Protein AF-A0A815ACW1-F1 (afdb_monomer_lite)

Organism: NCBI:txid433720

Structure (mmCIF, N/CA/C/O backbone):
data_AF-A0A815ACW1-F1
#
_entry.id   AF-A0A815ACW1-F1
#
loop_
_atom_site.group_PDB
_atom_site.id
_atom_site.type_symbol
_atom_site.label_atom_id
_atom_site.label_alt_id
_atom_site.label_comp_id
_atom_site.label_asym_id
_atom_site.label_entity_id
_atom_site.label_seq_id
_atom_site.pdbx_PDB_ins_code
_atom_site.Cartn_x
_atom_site.Cartn_y
_atom_site.Cartn_z
_atom_site.occupancy
_atom_site.B_iso_or_equiv
_atom_site.auth_seq_id
_atom_site.auth_comp_id
_at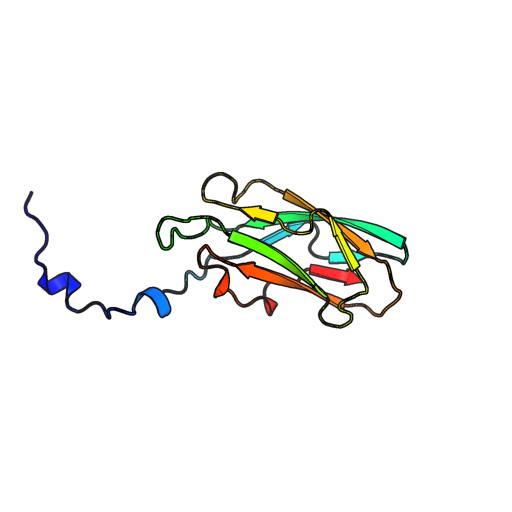om_site.auth_asym_id
_atom_site.auth_atom_id
_atom_site.pdbx_PDB_model_num
ATOM 1 N N . MET A 1 1 ? 32.400 -5.610 -32.755 1.00 54.91 1 MET A N 1
ATOM 2 C CA . MET A 1 1 ? 30.996 -6.074 -32.709 1.00 54.91 1 MET A CA 1
ATOM 3 C C . MET A 1 1 ? 30.140 -5.068 -33.461 1.00 54.91 1 MET A C 1
ATOM 5 O O . MET A 1 1 ? 30.330 -3.881 -33.235 1.00 54.91 1 MET A O 1
ATOM 9 N N . GLY A 1 2 ? 29.297 -5.516 -34.397 1.00 80.69 2 GLY A N 1
ATOM 10 C CA . GLY A 1 2 ? 28.422 -4.642 -35.191 1.00 80.69 2 GLY A CA 1
ATOM 11 C C . GLY A 1 2 ? 27.105 -4.340 -34.472 1.00 80.69 2 GLY A C 1
ATOM 12 O O . GLY A 1 2 ? 26.639 -5.160 -33.682 1.00 80.69 2 GLY A O 1
ATOM 13 N N . LYS A 1 3 ? 26.521 -3.166 -34.737 1.00 83.50 3 LYS A N 1
ATOM 14 C CA . LYS A 1 3 ? 25.181 -2.807 -34.251 1.00 83.50 3 LYS A CA 1
ATOM 15 C C . LYS A 1 3 ? 24.153 -3.774 -34.870 1.00 83.50 3 LYS A C 1
ATOM 17 O O . LYS A 1 3 ? 24.270 -4.063 -36.063 1.00 83.50 3 LYS A O 1
ATOM 22 N N . PRO A 1 4 ? 23.171 -4.275 -34.103 1.00 81.19 4 PRO A N 1
ATOM 23 C CA . PRO A 1 4 ? 22.036 -4.999 -34.665 1.00 81.19 4 PRO A CA 1
ATOM 24 C C . PRO A 1 4 ? 21.308 -4.168 -35.735 1.00 81.19 4 PRO A C 1
ATOM 26 O O . PRO A 1 4 ? 21.219 -2.947 -35.616 1.00 81.19 4 PRO A O 1
ATOM 29 N N . ASP A 1 5 ? 20.818 -4.845 -36.772 1.00 89.06 5 ASP A N 1
ATOM 30 C CA . ASP A 1 5 ? 20.062 -4.266 -37.893 1.00 89.06 5 ASP A CA 1
ATOM 31 C C . ASP A 1 5 ? 18.701 -3.721 -37.409 1.00 89.06 5 ASP A C 1
ATOM 33 O O . ASP A 1 5 ? 18.016 -4.375 -36.618 1.00 89.06 5 ASP A O 1
ATOM 37 N N . ASP A 1 6 ? 18.304 -2.534 -37.875 1.00 86.31 6 ASP A N 1
ATOM 38 C CA . ASP A 1 6 ? 17.108 -1.828 -37.396 1.00 86.31 6 ASP A CA 1
ATOM 39 C C . ASP A 1 6 ? 15.802 -2.573 -37.758 1.00 86.31 6 ASP A C 1
ATOM 41 O O . ASP A 1 6 ? 14.822 -2.498 -37.014 1.00 86.31 6 ASP A O 1
ATOM 45 N N . LYS A 1 7 ? 15.818 -3.427 -38.798 1.00 87.44 7 LYS A N 1
ATOM 46 C CA . LYS A 1 7 ? 14.655 -4.241 -39.211 1.00 87.44 7 LYS A CA 1
ATOM 47 C C . LYS A 1 7 ? 14.097 -5.149 -38.109 1.00 87.44 7 LYS A C 1
ATOM 49 O O . LYS A 1 7 ? 12.938 -5.549 -38.170 1.00 87.44 7 LYS A O 1
ATOM 54 N N . TYR A 1 8 ? 14.929 -5.522 -37.131 1.00 80.00 8 TYR A N 1
ATOM 55 C CA . TYR A 1 8 ? 14.514 -6.356 -35.999 1.00 80.00 8 TYR A CA 1
ATOM 56 C C . TYR A 1 8 ? 13.695 -5.574 -34.964 1.00 80.00 8 TYR A C 1
ATOM 58 O O . TYR A 1 8 ? 13.013 -6.181 -34.142 1.00 80.00 8 TYR A O 1
ATOM 66 N N . PHE A 1 9 ? 13.756 -4.242 -35.000 1.00 82.31 9 PHE A N 1
ATOM 67 C CA . PHE A 1 9 ? 13.024 -3.356 -34.099 1.00 82.31 9 PHE A CA 1
ATOM 68 C C . PHE A 1 9 ? 11.807 -2.721 -34.780 1.00 82.31 9 PHE A C 1
ATOM 70 O O . PHE A 1 9 ? 10.828 -2.428 -34.099 1.00 82.31 9 PHE A O 1
ATOM 77 N N . ASP A 1 10 ? 11.818 -2.583 -36.110 1.00 84.75 10 ASP A N 1
ATOM 78 C CA . ASP A 1 10 ? 10.707 -2.010 -36.888 1.00 84.75 10 ASP A CA 1
ATOM 79 C C . ASP A 1 10 ? 9.400 -2.815 -36.790 1.00 84.75 10 ASP A C 1
ATOM 81 O O . ASP A 1 10 ? 8.312 -2.259 -36.944 1.00 84.75 10 ASP A O 1
ATOM 85 N N . SER A 1 11 ? 9.484 -4.122 -36.517 1.00 81.88 11 SER A N 1
ATOM 86 C CA . SER A 1 11 ? 8.312 -4.989 -36.334 1.00 81.88 11 SER A CA 1
ATOM 87 C C . SER A 1 11 ? 7.710 -4.929 -34.930 1.00 81.88 11 SER A C 1
ATOM 89 O O . SER A 1 11 ? 6.664 -5.535 -34.698 1.00 81.88 11 SER A O 1
ATOM 9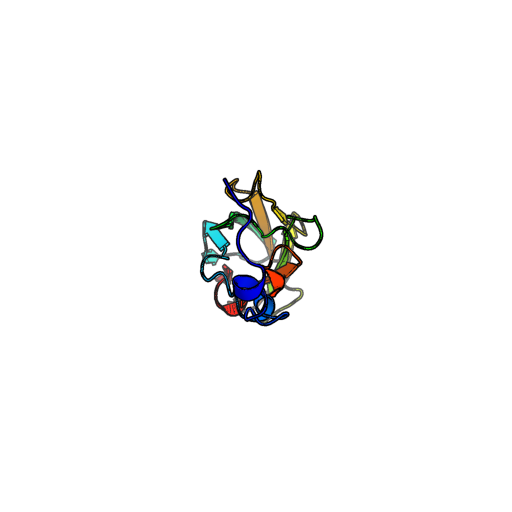1 N N . ILE A 1 12 ? 8.369 -4.265 -33.975 1.00 79.88 12 ILE A N 1
ATOM 92 C CA . ILE A 1 12 ? 7.858 -4.142 -32.610 1.00 79.88 12 ILE A CA 1
ATOM 93 C C . ILE A 1 12 ? 6.752 -3.077 -32.627 1.00 79.88 12 ILE A C 1
ATOM 95 O O . ILE A 1 12 ? 7.027 -1.929 -32.993 1.00 79.88 12 ILE A O 1
ATOM 99 N N . PRO A 1 13 ? 5.506 -3.416 -32.239 1.00 81.81 13 PRO A N 1
ATOM 100 C CA . PRO A 1 13 ? 4.422 -2.441 -32.165 1.00 81.81 13 PRO A CA 1
ATOM 101 C C . PRO A 1 13 ? 4.855 -1.250 -31.315 1.00 81.81 13 PRO A C 1
ATOM 103 O O . PRO A 1 13 ? 5.385 -1.450 -30.232 1.00 81.81 13 PRO A O 1
ATOM 106 N N . LYS A 1 14 ? 4.660 -0.007 -31.765 1.00 79.12 14 LYS A N 1
ATOM 107 C CA . LYS A 1 14 ? 5.134 1.176 -31.011 1.00 79.12 14 LYS A CA 1
ATOM 108 C C . LYS A 1 14 ? 4.481 1.310 -29.631 1.00 79.12 14 LYS A C 1
ATOM 110 O O . LYS A 1 14 ? 5.022 1.987 -28.766 1.00 79.12 14 LYS A O 1
ATOM 115 N N . ASP A 1 15 ? 3.351 0.647 -29.444 1.00 69.94 15 ASP A N 1
ATOM 116 C CA . ASP A 1 15 ? 2.540 0.539 -28.240 1.00 69.94 15 ASP A CA 1
ATOM 117 C C . ASP A 1 15 ? 2.747 -0.784 -27.484 1.00 69.94 15 ASP A C 1
ATOM 119 O O . ASP A 1 15 ? 1.994 -1.083 -26.560 1.00 69.94 15 ASP A O 1
ATOM 123 N N . TRP A 1 16 ? 3.779 -1.570 -27.821 1.00 69.62 16 TRP A N 1
ATOM 124 C CA . TRP A 1 16 ? 4.085 -2.850 -27.169 1.00 69.62 16 TRP A CA 1
ATOM 125 C C . TRP A 1 16 ? 4.107 -2.741 -25.636 1.00 69.62 16 TRP A C 1
ATOM 127 O O . TRP A 1 16 ? 3.652 -3.651 -24.940 1.00 69.62 16 TRP A O 1
ATOM 137 N N . TYR A 1 17 ? 4.561 -1.597 -25.115 1.00 64.56 17 TYR A N 1
ATOM 138 C CA . TYR A 1 17 ? 4.629 -1.282 -23.689 1.00 64.56 17 TYR A CA 1
ATOM 139 C C . TYR A 1 17 ? 3.255 -1.248 -22.997 1.00 64.56 17 TYR A C 1
ATOM 141 O O . TYR A 1 17 ? 3.187 -1.493 -21.799 1.00 64.56 17 TYR A O 1
ATOM 149 N N . LEU A 1 18 ? 2.158 -1.002 -23.726 1.00 59.59 18 LEU A N 1
ATOM 150 C CA . LEU A 1 18 ? 0.791 -1.058 -23.186 1.00 59.59 18 LEU A CA 1
ATOM 151 C C . LEU A 1 18 ? 0.313 -2.497 -22.954 1.00 59.59 18 LEU A C 1
ATOM 153 O O . LEU A 1 18 ? -0.558 -2.741 -22.123 1.00 59.59 18 LEU A O 1
ATOM 157 N N . THR A 1 19 ? 0.875 -3.452 -23.697 1.00 59.78 19 THR A N 1
ATOM 158 C CA . THR A 1 19 ? 0.519 -4.881 -23.623 1.00 59.78 19 THR A CA 1
ATOM 159 C C . THR A 1 19 ? 1.552 -5.725 -22.881 1.00 59.78 19 THR A C 1
ATOM 161 O O . THR A 1 19 ? 1.265 -6.863 -22.509 1.00 59.78 19 THR A O 1
ATOM 164 N N . CYS A 1 20 ? 2.737 -5.169 -22.619 1.00 61.72 20 CYS A N 1
ATOM 165 C CA . CYS A 1 20 ? 3.787 -5.794 -21.826 1.00 61.72 20 CYS A CA 1
ATOM 166 C C . CYS A 1 20 ? 3.437 -5.710 -20.336 1.00 61.72 20 CYS A C 1
ATOM 168 O O . CYS A 1 20 ? 4.044 -4.963 -19.571 1.00 61.72 20 CYS A O 1
ATOM 170 N N . ARG A 1 21 ? 2.420 -6.469 -19.920 1.00 61.94 21 ARG A N 1
ATOM 171 C CA . ARG A 1 21 ? 2.073 -6.600 -18.508 1.00 61.94 21 ARG A CA 1
ATOM 172 C C . ARG A 1 21 ? 3.164 -7.409 -17.820 1.00 61.94 21 ARG A C 1
ATOM 174 O O . ARG A 1 21 ? 3.291 -8.611 -18.043 1.00 61.94 21 ARG A O 1
ATOM 181 N N . ASP A 1 22 ? 3.918 -6.749 -16.955 1.00 71.56 22 ASP A N 1
ATOM 182 C CA . ASP A 1 22 ? 4.777 -7.442 -16.009 1.00 71.56 22 ASP A CA 1
ATOM 183 C C . ASP A 1 22 ? 3.891 -8.072 -14.930 1.00 71.56 22 ASP A C 1
ATOM 185 O O . ASP A 1 22 ? 3.425 -7.417 -13.998 1.00 71.56 22 ASP A O 1
ATOM 189 N N . VAL A 1 23 ? 3.608 -9.363 -15.111 1.00 73.25 23 VAL A N 1
ATOM 190 C CA . VAL A 1 23 ? 2.788 -10.172 -14.199 1.00 73.25 23 VAL A CA 1
ATOM 191 C C . VAL A 1 23 ? 3.394 -10.294 -12.799 1.00 73.25 23 VAL A C 1
ATOM 193 O O . VAL A 1 23 ? 2.723 -10.801 -11.904 1.00 73.25 23 VAL A O 1
ATOM 196 N N . MET A 1 24 ? 4.636 -9.840 -12.602 1.00 84.81 24 MET A N 1
ATOM 197 C CA . MET A 1 24 ? 5.312 -9.858 -11.310 1.00 84.81 24 MET A CA 1
ATOM 198 C C . MET A 1 24 ? 5.148 -8.553 -10.519 1.00 84.81 24 MET A C 1
ATOM 200 O O . MET A 1 24 ? 5.541 -8.519 -9.354 1.00 84.81 24 MET A O 1
ATOM 204 N N . LEU A 1 25 ? 4.556 -7.495 -11.094 1.00 91.81 25 LEU A N 1
ATOM 205 C CA . LEU A 1 25 ? 4.206 -6.293 -10.328 1.00 91.81 25 LEU A CA 1
ATOM 206 C C . LEU A 1 25 ? 3.114 -6.633 -9.305 1.00 91.81 25 LEU A C 1
ATOM 208 O O . LEU A 1 25 ? 2.009 -7.064 -9.649 1.00 91.81 25 LEU A O 1
ATOM 212 N N . GLY A 1 26 ? 3.422 -6.428 -8.027 1.00 93.75 26 GLY A N 1
ATOM 213 C CA . GLY A 1 26 ? 2.518 -6.786 -6.944 1.00 93.75 26 GLY A CA 1
ATOM 214 C C . GLY A 1 26 ? 2.999 -6.373 -5.565 1.00 93.75 26 GLY A C 1
ATOM 215 O O . GLY A 1 26 ? 4.109 -5.861 -5.399 1.00 93.75 26 GLY A O 1
ATOM 216 N N . PHE A 1 27 ? 2.142 -6.617 -4.578 1.00 96.31 27 PHE A N 1
ATOM 217 C CA . PHE A 1 27 ? 2.321 -6.197 -3.192 1.00 96.31 27 PHE A CA 1
ATOM 218 C C . PHE A 1 27 ? 2.427 -7.409 -2.272 1.00 96.31 27 PHE A C 1
ATOM 220 O O . PHE A 1 27 ? 1.792 -8.439 -2.499 1.00 96.31 27 PHE A O 1
ATOM 227 N N . LEU A 1 28 ? 3.189 -7.252 -1.196 1.00 97.25 28 LEU A N 1
ATOM 228 C CA . LEU A 1 28 ? 3.221 -8.166 -0.063 1.00 97.25 28 LEU A CA 1
ATOM 229 C C . LEU A 1 28 ? 2.731 -7.415 1.173 1.00 97.25 28 LEU A C 1
ATOM 231 O O . LEU A 1 28 ? 3.186 -6.302 1.442 1.00 97.25 28 LEU A O 1
ATOM 235 N N . TYR A 1 29 ? 1.821 -8.037 1.924 1.00 98.25 29 TYR A N 1
ATOM 236 C CA . TYR A 1 29 ? 1.261 -7.488 3.157 1.00 98.25 29 TYR A CA 1
ATOM 237 C C . TYR A 1 29 ? 1.519 -8.421 4.331 1.00 98.25 29 TYR A C 1
ATOM 239 O O . TYR A 1 29 ? 1.306 -9.631 4.229 1.00 98.25 29 TYR A O 1
ATOM 247 N N . TYR A 1 30 ? 1.926 -7.856 5.465 1.00 98.06 30 TYR A N 1
ATOM 248 C CA . TYR A 1 30 ? 2.049 -8.602 6.708 1.00 98.06 30 TYR A CA 1
ATOM 249 C C . TYR A 1 30 ? 1.566 -7.781 7.919 1.00 98.06 30 TYR A C 1
ATOM 251 O O . TYR A 1 30 ? 2.200 -6.786 8.265 1.00 98.06 30 TYR A O 1
ATOM 259 N N . PRO A 1 31 ? 0.480 -8.193 8.595 1.00 98.19 31 PRO A N 1
ATOM 260 C CA . PRO A 1 31 ? -0.470 -9.221 8.170 1.00 98.19 31 PRO A CA 1
ATOM 261 C C . PRO A 1 31 ? -1.357 -8.722 7.011 1.00 98.19 31 PRO A C 1
ATOM 263 O O . PRO A 1 31 ? -1.624 -7.530 6.894 1.00 98.19 31 PRO A O 1
ATOM 266 N N . GLN A 1 32 ? -1.850 -9.633 6.165 1.00 97.31 32 GLN A N 1
ATOM 267 C CA . GLN A 1 32 ? -2.821 -9.282 5.114 1.00 97.31 32 GLN A CA 1
ATOM 268 C C . GLN A 1 32 ? -4.247 -9.090 5.663 1.00 97.31 32 GLN A C 1
ATOM 270 O O . GLN A 1 32 ? -5.045 -8.362 5.075 1.00 97.31 32 GLN A O 1
ATOM 275 N N . THR A 1 33 ? -4.553 -9.716 6.799 1.00 97.94 33 THR A N 1
ATOM 276 C CA . THR A 1 33 ? -5.834 -9.592 7.501 1.00 97.94 33 THR A CA 1
ATOM 277 C C . THR A 1 33 ? -5.604 -8.966 8.867 1.00 97.94 33 THR A C 1
ATOM 279 O O . THR A 1 33 ? -4.674 -9.346 9.578 1.00 97.94 33 THR A O 1
ATOM 282 N N . SER A 1 34 ? -6.434 -8.001 9.247 1.00 96.62 34 SER A N 1
ATOM 283 C CA . SER A 1 34 ? -6.387 -7.365 10.563 1.00 96.62 34 SER A CA 1
ATOM 284 C C . SER A 1 34 ? -7.789 -7.125 11.091 1.00 96.62 34 SER A C 1
ATOM 286 O O . SER A 1 34 ? -8.633 -6.573 10.393 1.00 96.62 34 SER A O 1
ATOM 288 N N . LYS A 1 35 ? -8.017 -7.462 12.357 1.00 95.69 35 LYS A N 1
ATOM 289 C CA . LYS A 1 35 ? -9.196 -6.997 13.080 1.00 95.69 35 LYS A CA 1
ATOM 290 C C . LYS A 1 35 ? -8.916 -5.605 13.640 1.00 95.69 35 LYS A C 1
ATOM 292 O O . LYS A 1 35 ? -7.916 -5.423 14.335 1.00 95.69 35 LYS A O 1
ATOM 297 N N . ILE A 1 36 ? -9.784 -4.638 13.349 1.00 96.38 36 ILE A N 1
ATOM 298 C CA . ILE A 1 36 ? -9.659 -3.268 13.869 1.00 96.38 36 ILE A CA 1
ATOM 299 C C . ILE A 1 36 ? -11.005 -2.839 14.452 1.00 96.38 36 ILE A C 1
ATOM 301 O O . ILE A 1 36 ? -11.945 -2.526 13.717 1.00 96.38 36 ILE A O 1
ATOM 305 N N . ASP A 1 37 ? -11.100 -2.811 15.780 1.00 95.38 37 ASP A N 1
ATOM 306 C CA . ASP A 1 37 ? -12.282 -2.295 16.471 1.00 95.38 37 ASP A CA 1
ATOM 307 C C . ASP A 1 37 ? -12.320 -0.752 16.419 1.00 95.38 37 ASP A C 1
ATOM 309 O O . ASP A 1 37 ? -11.339 -0.086 16.076 1.00 95.38 37 ASP A O 1
ATOM 313 N N . LEU A 1 38 ? -13.474 -0.156 16.734 1.00 96.19 38 LEU A N 1
ATOM 314 C CA . LEU A 1 38 ? -13.643 1.301 16.727 1.00 96.19 38 LEU A CA 1
ATOM 315 C C . LEU A 1 38 ? -12.608 1.988 17.637 1.00 96.19 38 LEU A C 1
ATOM 317 O O . LEU A 1 38 ? -12.433 1.596 18.790 1.00 96.19 38 LEU A O 1
ATOM 321 N N . ASN A 1 39 ? -11.970 3.046 17.127 1.00 96.88 39 ASN A N 1
ATOM 322 C CA . ASN A 1 39 ? -10.905 3.814 17.782 1.00 96.88 39 ASN A CA 1
ATOM 323 C C . ASN A 1 39 ? -9.621 3.019 18.075 1.00 96.88 39 ASN A C 1
ATOM 325 O O . ASN A 1 39 ? -8.790 3.470 18.863 1.00 96.88 39 ASN A O 1
ATOM 329 N N . GLN A 1 40 ? -9.441 1.858 17.446 1.00 97.69 40 GLN A N 1
ATOM 330 C CA . GLN A 1 40 ? -8.192 1.105 17.490 1.00 97.69 40 GLN A CA 1
ATOM 331 C C . GLN A 1 40 ? -7.416 1.236 16.182 1.00 97.69 40 GLN A C 1
ATOM 333 O O . GLN A 1 40 ? -7.948 1.657 15.147 1.00 97.69 40 GLN A O 1
ATOM 338 N N . SER A 1 41 ? -6.145 0.842 16.245 1.00 97.94 41 SER A N 1
ATOM 339 C CA . SER A 1 41 ? -5.243 0.834 15.102 1.00 97.94 41 SER A CA 1
ATOM 340 C C . SER A 1 41 ? -4.569 -0.521 14.935 1.00 97.94 41 SER A C 1
ATOM 342 O O . SER A 1 41 ? -4.233 -1.180 15.918 1.00 97.94 41 SER A O 1
ATOM 344 N N . ALA A 1 42 ? -4.294 -0.890 13.688 1.00 98.12 42 ALA A N 1
ATOM 345 C CA . ALA A 1 42 ? -3.419 -2.001 13.338 1.00 98.12 42 ALA A CA 1
ATOM 346 C C . ALA A 1 42 ? -2.264 -1.510 12.464 1.00 98.12 42 ALA A C 1
ATOM 348 O O . ALA A 1 42 ? -2.365 -0.487 11.784 1.00 98.12 42 ALA A O 1
ATOM 349 N N . LYS A 1 43 ? -1.156 -2.249 12.497 1.00 98.56 43 LYS A N 1
ATOM 350 C CA . LYS A 1 43 ? 0.006 -2.004 11.644 1.00 98.56 43 LYS A CA 1
ATOM 351 C C . LYS A 1 43 ? 0.086 -3.094 10.590 1.00 98.56 43 LYS A C 1
ATOM 353 O O . LYS A 1 43 ? 0.022 -4.270 10.935 1.00 98.56 43 LYS A O 1
ATOM 358 N N . VAL A 1 44 ? 0.272 -2.685 9.343 1.00 98.62 44 VAL A N 1
ATOM 359 C CA . VAL A 1 44 ? 0.520 -3.572 8.209 1.00 98.62 44 VAL A CA 1
ATOM 360 C C . VAL A 1 44 ? 1.857 -3.186 7.594 1.00 98.62 44 VAL A C 1
ATOM 362 O O . VAL A 1 44 ? 2.070 -2.036 7.211 1.00 98.62 44 VAL A O 1
ATOM 365 N N . GLU A 1 45 ? 2.775 -4.142 7.530 1.00 98.69 45 GLU A N 1
ATOM 366 C CA . GLU A 1 45 ? 4.014 -4.019 6.772 1.00 98.69 45 GLU A CA 1
ATOM 367 C C . GLU A 1 45 ? 3.725 -4.258 5.291 1.00 98.69 45 GLU A C 1
ATOM 369 O O . GLU A 1 45 ? 3.055 -5.227 4.930 1.00 98.69 45 GLU A O 1
ATOM 374 N N . ILE A 1 46 ? 4.242 -3.375 4.443 1.00 98.62 46 ILE A N 1
ATOM 375 C CA . ILE A 1 46 ? 4.036 -3.386 2.998 1.00 98.62 46 ILE A CA 1
ATOM 376 C C . ILE A 1 46 ? 5.395 -3.371 2.309 1.00 98.62 46 ILE A C 1
ATOM 378 O O . ILE A 1 46 ? 6.268 -2.571 2.652 1.00 98.62 46 ILE A O 1
ATOM 382 N N . SER A 1 47 ? 5.553 -4.231 1.311 1.00 98.38 47 SER A N 1
ATOM 383 C CA . SER A 1 47 ? 6.648 -4.184 0.341 1.00 98.38 47 SER A CA 1
ATOM 384 C C . SER A 1 47 ? 6.148 -4.610 -1.039 1.00 98.38 47 SER A C 1
ATOM 386 O O . SER A 1 47 ? 5.004 -5.049 -1.196 1.00 98.38 47 SER A O 1
ATOM 388 N N . LEU A 1 48 ? 6.986 -4.450 -2.058 1.00 97.50 48 LEU A N 1
ATOM 389 C CA . LEU A 1 48 ? 6.688 -4.831 -3.435 1.00 97.50 48 LEU A CA 1
ATOM 390 C C . LEU A 1 48 ? 7.420 -6.118 -3.816 1.00 97.50 48 LEU A C 1
ATOM 392 O O . LEU A 1 48 ? 8.541 -6.373 -3.371 1.00 97.50 48 LEU A O 1
ATOM 396 N N . ILE A 1 49 ? 6.789 -6.917 -4.677 1.00 95.31 49 ILE A N 1
ATOM 397 C CA . ILE A 1 49 ? 7.370 -8.161 -5.208 1.00 95.31 49 ILE A CA 1
ATOM 398 C C . ILE A 1 49 ? 8.553 -7.845 -6.140 1.00 95.31 49 ILE A C 1
ATOM 400 O O . ILE A 1 49 ? 9.585 -8.518 -6.093 1.00 95.31 49 ILE A O 1
ATOM 404 N N . THR A 1 50 ? 8.430 -6.788 -6.945 1.00 94.19 50 THR A N 1
ATOM 405 C CA . THR A 1 50 ? 9.428 -6.317 -7.916 1.00 94.19 50 THR A CA 1
ATOM 406 C C . THR A 1 50 ? 9.615 -4.800 -7.827 1.00 94.19 50 THR A C 1
ATOM 408 O O . THR A 1 50 ? 8.740 -4.099 -7.302 1.00 94.19 50 THR A O 1
ATOM 411 N N . PRO A 1 51 ? 10.758 -4.261 -8.298 1.00 94.69 51 PRO A N 1
ATOM 412 C CA . PRO A 1 51 ? 10.952 -2.820 -8.338 1.00 94.69 51 PRO A CA 1
ATOM 413 C C . PRO A 1 51 ? 9.992 -2.177 -9.350 1.00 94.69 51 PRO A C 1
ATOM 415 O O . PRO A 1 51 ? 9.717 -2.777 -10.393 1.00 94.69 51 PRO A O 1
ATOM 418 N N . PRO A 1 52 ? 9.521 -0.943 -9.102 1.00 94.06 52 PRO A N 1
ATOM 419 C CA . PRO A 1 52 ? 8.717 -0.225 -10.079 1.00 94.06 52 PRO A CA 1
ATOM 420 C C . PRO A 1 52 ? 9.511 0.050 -11.358 1.00 94.06 52 PRO A C 1
ATOM 422 O O . PRO A 1 52 ? 10.727 0.265 -11.337 1.00 94.06 52 PRO A O 1
ATOM 425 N N . HIS A 1 53 ? 8.820 0.047 -12.494 1.00 90.88 53 HIS A N 1
ATOM 426 C CA . HIS A 1 53 ? 9.443 0.313 -13.786 1.00 90.88 53 HIS A CA 1
ATOM 427 C C . HIS A 1 53 ? 9.833 1.780 -13.921 1.00 90.88 53 HIS A C 1
ATOM 429 O O . HIS A 1 53 ? 9.135 2.682 -13.461 1.00 90.88 53 HIS A O 1
ATOM 435 N N . ARG A 1 54 ? 10.930 2.043 -14.632 1.00 89.88 54 ARG A N 1
ATOM 436 C CA . ARG A 1 54 ? 11.334 3.412 -14.944 1.00 89.88 54 ARG A CA 1
ATOM 437 C C . ARG A 1 54 ? 10.575 3.926 -16.163 1.00 89.88 54 ARG A C 1
ATOM 439 O O . ARG A 1 54 ? 10.914 3.581 -17.291 1.00 89.88 54 ARG A O 1
ATOM 446 N N . ILE A 1 55 ? 9.601 4.800 -15.940 1.00 85.00 55 ILE A N 1
ATOM 447 C CA . ILE A 1 55 ? 8.774 5.409 -16.987 1.00 85.00 55 ILE A CA 1
ATOM 448 C C . ILE A 1 55 ? 9.101 6.901 -17.046 1.00 85.00 55 ILE A C 1
ATOM 450 O O . ILE A 1 55 ? 9.040 7.602 -16.038 1.00 85.00 55 ILE A O 1
ATOM 454 N N . ASN A 1 56 ? 9.499 7.399 -18.222 1.00 86.75 56 ASN A N 1
ATOM 455 C CA . ASN A 1 56 ? 9.901 8.800 -18.426 1.00 86.75 56 ASN A CA 1
ATOM 456 C C . ASN A 1 56 ? 10.967 9.291 -17.422 1.00 86.75 56 ASN A C 1
ATOM 458 O O . ASN A 1 56 ? 10.952 10.435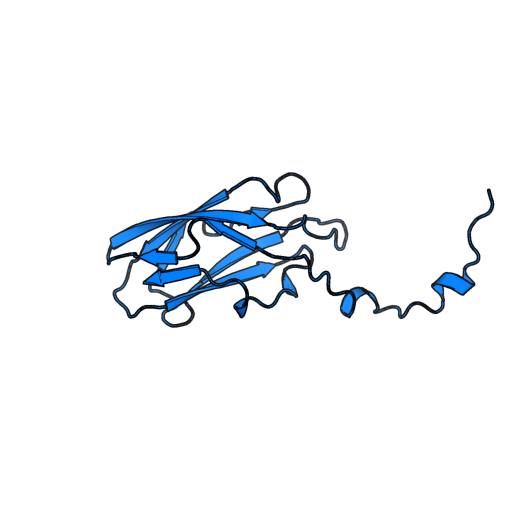 -16.977 1.00 86.75 56 ASN A O 1
ATOM 462 N N . GLY A 1 57 ? 11.891 8.405 -17.039 1.00 86.56 57 GLY A N 1
ATOM 463 C CA . GLY A 1 57 ? 12.975 8.710 -16.101 1.00 86.56 57 GLY A CA 1
ATOM 464 C C . GLY A 1 57 ? 12.617 8.578 -14.617 1.00 86.56 57 GLY A C 1
ATOM 465 O O . GLY A 1 57 ? 13.548 8.540 -13.808 1.00 86.56 57 GLY A O 1
ATOM 466 N N . ASN A 1 58 ? 11.336 8.422 -14.271 1.00 90.62 58 ASN A N 1
ATOM 467 C CA . ASN A 1 58 ? 10.849 8.223 -12.907 1.00 90.62 58 ASN A CA 1
ATOM 468 C C . ASN A 1 58 ? 10.587 6.732 -12.634 1.00 90.62 58 ASN A C 1
ATOM 470 O O . ASN A 1 58 ? 9.862 6.082 -13.382 1.00 90.62 58 ASN A O 1
ATOM 474 N N . ASP A 1 59 ? 11.187 6.193 -11.578 1.00 93.06 59 ASP A N 1
ATOM 475 C CA . ASP A 1 59 ? 11.050 4.807 -11.110 1.00 93.06 59 ASP A CA 1
ATOM 476 C C . ASP A 1 59 ? 10.294 4.711 -9.776 1.00 93.06 59 ASP A C 1
ATOM 478 O O . ASP A 1 59 ? 10.411 3.721 -9.059 1.00 93.06 59 ASP A O 1
ATOM 482 N N . THR A 1 60 ? 9.547 5.754 -9.418 1.00 96.62 60 THR A N 1
ATOM 483 C CA . THR A 1 60 ? 8.793 5.818 -8.166 1.00 96.62 60 THR A CA 1
ATOM 484 C C . THR A 1 60 ? 7.332 5.437 -8.381 1.00 96.62 60 THR A C 1
ATOM 486 O O . THR A 1 60 ? 6.682 5.921 -9.310 1.00 96.62 60 THR A O 1
ATOM 489 N N . VAL A 1 61 ? 6.805 4.615 -7.475 1.00 97.25 61 VAL A N 1
ATOM 490 C CA . VAL A 1 61 ? 5.371 4.397 -7.281 1.00 97.25 61 VAL A CA 1
ATOM 491 C C . VAL A 1 61 ? 4.936 5.006 -5.952 1.00 97.25 61 VAL A C 1
ATOM 493 O O . VAL A 1 61 ? 5.589 4.828 -4.921 1.00 97.25 61 VAL A O 1
ATOM 496 N N . SER A 1 62 ? 3.806 5.703 -5.984 1.00 98.31 62 SER A N 1
ATOM 497 C CA . SER A 1 62 ? 3.100 6.189 -4.801 1.00 98.31 62 SER A CA 1
ATOM 498 C C . SER A 1 62 ? 1.837 5.367 -4.576 1.00 98.31 62 SER A C 1
ATOM 500 O O . SER A 1 62 ? 1.064 5.157 -5.513 1.00 98.31 62 SER A O 1
ATOM 502 N N . ILE A 1 63 ? 1.618 4.912 -3.341 1.00 98.38 63 ILE A N 1
ATOM 503 C CA . ILE A 1 63 ? 0.509 4.021 -2.984 1.00 98.38 63 ILE A CA 1
ATOM 504 C C . ILE A 1 63 ? -0.288 4.620 -1.831 1.00 98.38 63 ILE A C 1
ATOM 506 O O . ILE A 1 63 ? 0.278 5.026 -0.816 1.00 98.38 63 ILE A O 1
ATOM 510 N N . GLN A 1 64 ? -1.605 4.641 -1.995 1.00 98.25 64 GLN A N 1
ATOM 511 C CA . GLN A 1 64 ? -2.582 4.987 -0.964 1.00 98.25 64 GLN A CA 1
ATOM 512 C C . GLN A 1 64 ? -3.595 3.851 -0.829 1.00 98.25 64 GLN A C 1
ATOM 514 O O . GLN A 1 64 ? -3.610 2.938 -1.651 1.00 98.25 64 GLN A O 1
ATOM 519 N N . TRP A 1 65 ? -4.468 3.913 0.172 1.00 97.75 65 TRP A N 1
ATOM 520 C CA . TRP A 1 65 ? -5.523 2.920 0.364 1.00 97.75 65 TRP A CA 1
ATOM 521 C C . TRP A 1 65 ? -6.876 3.593 0.504 1.00 97.75 65 TRP A C 1
ATOM 523 O O . TRP A 1 65 ? -6.998 4.683 1.061 1.00 97.75 65 TRP A O 1
ATOM 533 N N . LYS A 1 66 ? -7.908 2.908 0.018 1.00 96.38 66 LYS A N 1
ATOM 534 C CA . LYS A 1 66 ? -9.305 3.255 0.270 1.00 96.38 66 LYS A CA 1
ATOM 535 C C . LYS A 1 66 ? -10.071 2.025 0.718 1.00 96.38 66 LYS A C 1
ATOM 537 O O . LYS A 1 66 ? -9.814 0.922 0.245 1.00 96.38 66 LYS A O 1
ATOM 542 N N . SER A 1 67 ? -11.045 2.223 1.592 1.00 95.31 67 SER A N 1
ATOM 543 C CA . SER A 1 67 ? -12.029 1.187 1.898 1.00 95.31 67 SER A CA 1
ATOM 544 C C . SER A 1 67 ? -13.0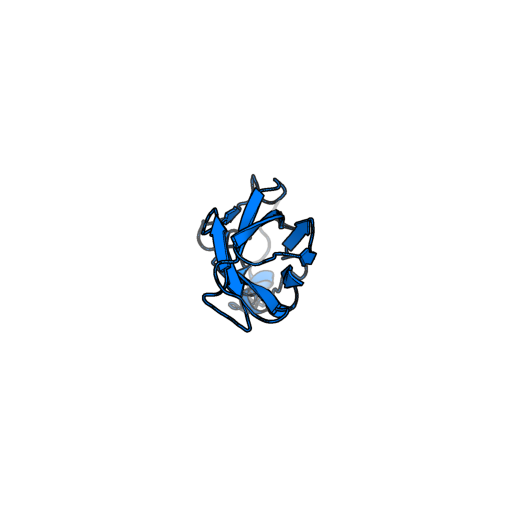42 1.085 0.761 1.00 95.31 67 SER A C 1
ATOM 546 O O . SER A 1 67 ? -13.481 2.107 0.226 1.00 95.31 67 SER A O 1
ATOM 548 N N . LYS A 1 68 ? -13.404 -0.145 0.390 1.00 91.44 68 LYS A N 1
ATOM 549 C CA . LYS A 1 68 ? -14.389 -0.406 -0.665 1.00 91.44 68 LYS A CA 1
ATOM 550 C C . LYS A 1 68 ? -15.812 -0.049 -0.230 1.00 91.44 68 LYS A C 1
ATOM 552 O O . LYS A 1 68 ? -16.532 0.584 -0.994 1.00 91.44 68 LYS A O 1
ATOM 557 N N . ASP A 1 69 ? -16.179 -0.411 0.999 1.00 90.62 69 ASP A N 1
ATOM 558 C CA . ASP A 1 69 ? -17.567 -0.341 1.477 1.00 90.62 69 ASP A CA 1
ATOM 559 C C . ASP A 1 69 ? -17.835 0.849 2.419 1.00 90.62 69 ASP A C 1
ATOM 561 O O . ASP A 1 69 ? -18.984 1.174 2.706 1.00 90.62 69 ASP A O 1
ATOM 565 N N . CYS A 1 70 ? -16.785 1.527 2.900 1.00 90.50 70 CYS A N 1
ATOM 566 C CA . CYS A 1 70 ? -16.914 2.705 3.767 1.00 90.50 70 CYS A CA 1
ATOM 567 C C . CYS A 1 70 ? -15.703 3.650 3.630 1.00 90.50 70 CYS A C 1
ATOM 569 O O . CYS A 1 70 ? -14.730 3.496 4.378 1.00 90.50 70 CYS A O 1
ATOM 571 N N . PRO A 1 71 ? -15.730 4.607 2.683 1.00 90.69 71 PRO A N 1
ATOM 572 C CA . PRO A 1 71 ? -14.581 5.453 2.337 1.00 90.69 71 PRO A CA 1
ATOM 573 C C . PRO A 1 71 ? -14.009 6.292 3.488 1.00 90.69 71 PRO A C 1
ATOM 575 O O . PRO A 1 71 ? -12.836 6.648 3.453 1.00 90.69 71 PRO A O 1
ATOM 578 N N . ASP A 1 72 ? -14.816 6.595 4.502 1.00 93.62 72 ASP A N 1
ATOM 579 C CA . ASP A 1 72 ? -14.492 7.465 5.635 1.00 93.62 72 ASP A CA 1
ATOM 580 C C . ASP A 1 72 ? -14.431 6.721 6.984 1.00 93.62 72 ASP A C 1
ATOM 582 O O . ASP A 1 72 ? -14.383 7.349 8.044 1.00 93.62 72 ASP A O 1
ATOM 586 N N . CYS A 1 73 ? -14.419 5.381 6.966 1.00 95.62 73 CYS A N 1
ATOM 587 C CA . CYS A 1 73 ? -14.300 4.567 8.180 1.00 95.62 73 CYS A CA 1
ATOM 588 C C . CYS A 1 73 ? -12.877 4.483 8.736 1.00 95.62 73 CYS A C 1
ATOM 590 O O . CYS A 1 73 ? -12.719 4.137 9.910 1.00 95.62 73 CYS A O 1
ATOM 592 N N . PHE A 1 74 ? -11.857 4.768 7.924 1.00 97.62 74 PHE A N 1
ATOM 593 C CA . PHE A 1 74 ? -10.458 4.568 8.291 1.00 97.62 74 PHE A CA 1
ATOM 594 C C . PHE A 1 74 ? -9.610 5.798 7.998 1.00 97.62 74 PHE A C 1
ATOM 596 O O . PHE A 1 74 ? -9.844 6.512 7.026 1.00 97.62 74 PHE A O 1
ATOM 603 N N . THR A 1 75 ? -8.590 5.998 8.824 1.00 97.81 75 THR A N 1
ATOM 604 C CA . THR A 1 75 ? -7.483 6.915 8.556 1.00 97.81 75 THR A CA 1
ATOM 605 C C . THR A 1 75 ? -6.179 6.134 8.445 1.00 97.81 75 THR A C 1
ATOM 607 O O . THR A 1 75 ? -6.018 5.062 9.037 1.00 97.81 75 THR A O 1
ATOM 610 N N . PHE A 1 76 ? -5.251 6.675 7.662 1.00 98.31 76 PHE A N 1
ATOM 611 C CA . PHE A 1 76 ? -4.002 6.024 7.286 1.00 98.31 76 PHE A CA 1
ATOM 612 C C . PHE A 1 76 ? -2.821 6.881 7.721 1.00 98.31 76 PHE A C 1
ATOM 614 O O . PHE A 1 76 ? -2.806 8.088 7.485 1.00 98.31 76 PHE A O 1
ATOM 621 N N . SER A 1 77 ? -1.832 6.265 8.362 1.00 98.38 77 SER A N 1
ATOM 622 C CA . SER A 1 77 ? -0.592 6.934 8.742 1.00 98.38 77 SER A CA 1
ATOM 623 C C . SER A 1 77 ? 0.614 6.061 8.380 1.00 98.38 77 SER A C 1
ATOM 625 O O . SER A 1 77 ? 0.785 4.996 8.980 1.00 98.38 77 SER A O 1
ATOM 627 N N . PRO A 1 78 ? 1.451 6.481 7.415 1.00 98.50 78 PRO A N 1
ATOM 628 C CA . PRO A 1 78 ? 1.306 7.692 6.594 1.00 98.50 78 PRO A CA 1
ATOM 629 C C . PRO A 1 78 ? 0.130 7.602 5.599 1.00 98.50 78 PRO A C 1
ATOM 631 O O . PRO A 1 78 ? -0.384 6.520 5.327 1.00 98.50 78 PRO A O 1
ATOM 634 N N . GLU A 1 79 ? -0.288 8.740 5.033 1.00 97.69 79 GLU A N 1
ATOM 635 C CA . GLU A 1 79 ? -1.363 8.800 4.020 1.00 97.69 79 GLU A CA 1
ATOM 636 C C . GLU A 1 79 ? -0.947 8.219 2.658 1.00 97.69 79 GLU A C 1
ATOM 638 O O . GLU A 1 79 ? -1.793 7.889 1.824 1.00 97.69 79 GLU A O 1
ATOM 643 N N . GLN A 1 80 ? 0.361 8.127 2.415 1.00 98.31 80 GLN A N 1
ATOM 644 C CA . GLN A 1 80 ? 0.950 7.590 1.198 1.00 98.31 80 GLN A CA 1
ATOM 645 C C . GLN A 1 80 ? 2.281 6.912 1.526 1.00 98.31 80 GLN A C 1
ATOM 647 O O . GLN A 1 80 ? 3.078 7.443 2.300 1.00 98.31 80 GLN A O 1
ATOM 652 N N . LEU A 1 81 ? 2.531 5.763 0.899 1.00 98.50 81 LEU A N 1
ATOM 653 C CA . LEU A 1 81 ? 3.847 5.128 0.858 1.00 98.50 81 LEU A CA 1
ATOM 654 C C . LEU A 1 81 ? 4.483 5.319 -0.514 1.00 98.50 81 LEU A C 1
ATOM 656 O O . LEU A 1 81 ? 3.783 5.390 -1.526 1.00 98.50 81 LEU A O 1
ATOM 660 N N . SER A 1 82 ? 5.812 5.393 -0.542 1.00 98.31 82 SER A N 1
ATOM 661 C CA . SER A 1 82 ? 6.579 5.601 -1.766 1.00 98.31 82 SER A CA 1
ATOM 662 C C . SER A 1 82 ? 7.672 4.552 -1.901 1.00 98.31 82 SER A C 1
ATOM 664 O O . SER A 1 82 ? 8.487 4.363 -0.994 1.00 98.31 82 SER A O 1
ATOM 666 N N . PHE A 1 83 ? 7.694 3.881 -3.047 1.00 98.38 83 PHE A N 1
ATOM 667 C CA . PHE A 1 83 ? 8.683 2.861 -3.366 1.00 98.38 83 PHE A CA 1
ATOM 668 C C . PHE A 1 83 ? 9.363 3.174 -4.697 1.00 98.38 83 PHE A C 1
ATOM 670 O O . PHE A 1 83 ? 8.753 3.745 -5.596 1.00 98.38 83 PHE A O 1
ATOM 677 N N . ASN A 1 84 ? 10.622 2.782 -4.827 1.00 97.06 84 ASN A N 1
ATOM 678 C CA . ASN A 1 84 ? 11.443 2.899 -6.025 1.00 97.06 84 ASN A CA 1
ATOM 679 C C . ASN A 1 84 ? 12.398 1.703 -6.130 1.00 97.06 84 ASN A C 1
ATOM 681 O O . ASN A 1 84 ? 12.365 0.789 -5.303 1.00 97.06 84 ASN A O 1
ATOM 685 N N . ALA A 1 85 ? 13.290 1.712 -7.122 1.00 94.94 85 ALA A N 1
ATOM 686 C CA . ALA A 1 85 ? 14.212 0.603 -7.358 1.00 94.94 85 ALA A CA 1
ATOM 687 C C . ALA A 1 85 ? 15.143 0.274 -6.171 1.00 94.94 85 ALA A C 1
ATOM 689 O O . ALA A 1 85 ? 15.693 -0.824 -6.122 1.00 94.94 85 ALA A O 1
ATOM 690 N N . LYS A 1 86 ? 15.336 1.197 -5.219 1.00 96.12 86 LYS A N 1
ATOM 691 C CA . LYS A 1 86 ? 16.238 1.017 -4.072 1.00 96.12 86 LYS A CA 1
ATOM 692 C C . LYS A 1 86 ? 15.543 0.440 -2.844 1.00 96.12 86 LYS A C 1
ATOM 694 O O . LYS A 1 86 ? 16.170 -0.328 -2.129 1.00 96.12 86 LYS A O 1
ATOM 699 N N . ASN A 1 87 ? 14.282 0.801 -2.605 1.00 97.44 87 ASN A N 1
ATOM 700 C CA . ASN A 1 87 ? 13.570 0.459 -1.369 1.00 97.44 87 ASN A CA 1
ATOM 701 C C . ASN A 1 87 ? 12.347 -0.452 -1.581 1.00 97.44 87 ASN A C 1
ATOM 703 O O . ASN A 1 87 ? 11.605 -0.687 -0.634 1.00 97.44 87 ASN A O 1
ATOM 707 N N . PHE A 1 88 ? 12.107 -0.974 -2.790 1.00 97.25 88 PHE A N 1
ATOM 708 C CA . PHE A 1 88 ? 10.902 -1.762 -3.091 1.00 97.25 88 PHE A CA 1
ATOM 709 C C . PHE A 1 88 ? 10.688 -2.973 -2.161 1.00 97.25 88 PHE A C 1
ATOM 711 O O . PHE A 1 88 ? 9.546 -3.296 -1.847 1.00 97.25 88 PHE A O 1
ATOM 718 N N . GLN A 1 89 ? 11.761 -3.616 -1.681 1.00 96.69 89 GLN A N 1
ATOM 719 C CA . GLN A 1 89 ? 11.678 -4.740 -0.730 1.00 96.69 89 GLN A CA 1
ATOM 720 C C . GLN A 1 89 ? 11.771 -4.315 0.736 1.00 96.69 89 GLN A C 1
ATOM 722 O O . GLN A 1 89 ? 11.551 -5.140 1.625 1.00 96.69 89 GLN A O 1
ATOM 727 N N . GLU A 1 90 ? 12.109 -3.054 1.008 1.00 98.25 90 GLU A N 1
ATOM 728 C CA . GLU A 1 90 ? 12.130 -2.544 2.370 1.00 98.25 90 GLU A CA 1
ATOM 729 C C . GLU A 1 90 ? 10.695 -2.469 2.881 1.00 98.25 90 GLU A C 1
ATOM 731 O O . GLU A 1 90 ? 9.820 -1.854 2.271 1.00 98.25 90 GLU A O 1
ATOM 736 N N . LYS A 1 91 ? 10.447 -3.118 4.016 1.00 98.44 91 LYS A N 1
ATOM 737 C CA . LYS A 1 91 ? 9.127 -3.127 4.630 1.00 98.44 91 LYS A CA 1
ATOM 738 C C . LYS A 1 91 ? 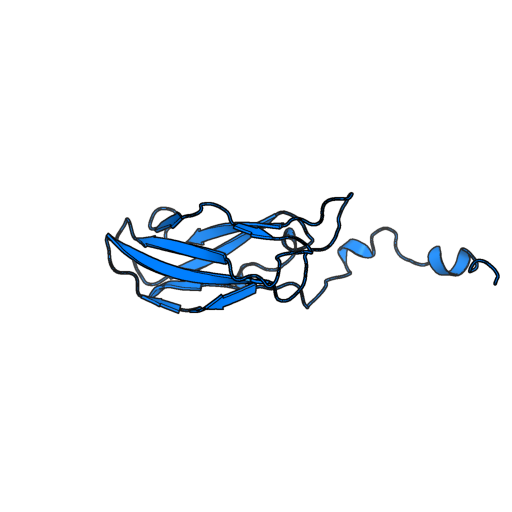8.812 -1.746 5.190 1.00 98.44 91 LYS A C 1
ATOM 740 O O . LYS A 1 91 ? 9.441 -1.297 6.146 1.00 98.44 91 LYS A O 1
ATOM 745 N N . GLN A 1 92 ? 7.802 -1.101 4.627 1.00 98.69 92 GLN A N 1
ATOM 746 C CA . GLN A 1 92 ? 7.267 0.156 5.135 1.00 98.69 92 GLN A CA 1
ATOM 747 C C . GLN A 1 92 ? 5.995 -0.122 5.938 1.00 98.69 92 GLN A C 1
ATOM 749 O O . GLN A 1 92 ? 5.189 -0.970 5.567 1.00 98.69 92 GLN A O 1
ATOM 754 N N . THR A 1 93 ? 5.817 0.563 7.067 1.00 98.62 93 THR A N 1
ATOM 755 C CA . THR A 1 93 ? 4.661 0.346 7.949 1.00 98.62 93 THR A CA 1
ATOM 756 C C . THR A 1 93 ? 3.541 1.326 7.627 1.00 98.62 93 THR A C 1
ATOM 758 O O . THR A 1 93 ? 3.739 2.537 7.699 1.00 98.62 93 THR A O 1
ATOM 761 N N . LEU A 1 94 ? 2.348 0.797 7.370 1.00 98.62 94 LEU A N 1
ATOM 762 C CA . LEU A 1 94 ? 1.095 1.539 7.354 1.00 98.62 94 LEU A CA 1
ATOM 763 C C . LEU A 1 94 ? 0.347 1.294 8.663 1.00 98.62 94 LEU A C 1
ATOM 765 O O . LEU A 1 94 ? 0.050 0.155 9.019 1.00 98.62 94 LEU A O 1
ATOM 769 N N . THR A 1 95 ? 0.019 2.365 9.374 1.00 98.62 95 THR A N 1
ATOM 770 C CA . THR A 1 95 ? -0.906 2.327 10.507 1.00 98.62 95 THR A CA 1
ATOM 771 C C . THR A 1 95 ? -2.302 2.658 10.006 1.00 98.62 95 THR A C 1
ATOM 773 O O . THR A 1 95 ? -2.529 3.728 9.444 1.00 98.62 95 THR A O 1
ATOM 776 N N . ILE A 1 96 ? -3.236 1.742 10.223 1.00 98.38 96 ILE A N 1
ATOM 777 C CA . ILE A 1 96 ? -4.638 1.872 9.836 1.00 98.38 96 ILE A CA 1
ATOM 778 C C . ILE A 1 96 ? -5.431 2.071 11.118 1.00 98.38 96 ILE A C 1
ATOM 780 O O . ILE A 1 96 ? -5.366 1.222 12.002 1.00 98.38 96 ILE A O 1
ATOM 784 N N . THR A 1 97 ? -6.181 3.163 11.225 1.00 98.12 97 THR A N 1
ATOM 785 C CA . THR A 1 97 ? -7.018 3.459 12.396 1.00 98.12 97 THR A CA 1
ATOM 786 C C . THR A 1 97 ? -8.477 3.483 11.994 1.00 98.12 97 THR A C 1
ATOM 788 O O . THR A 1 97 ? -8.834 4.139 11.018 1.00 98.12 97 THR A O 1
ATOM 791 N N . ARG A 1 98 ? -9.338 2.806 12.754 1.00 97.44 98 ARG A N 1
ATOM 792 C CA . ARG A 1 98 ? -10.782 2.837 12.519 1.00 97.44 98 ARG A CA 1
ATOM 793 C C . ARG A 1 98 ? -11.423 3.996 13.270 1.00 97.44 98 ARG A C 1
ATOM 795 O O . ARG A 1 98 ? -11.390 4.036 14.495 1.00 97.44 98 ARG A O 1
ATOM 802 N N . VAL A 1 99 ? -12.051 4.906 12.533 1.00 97.69 99 VAL A N 1
ATOM 803 C CA . VAL A 1 99 ? -12.682 6.123 13.074 1.00 97.69 99 VAL A CA 1
ATOM 804 C C . VAL A 1 99 ? -14.211 6.082 13.038 1.00 97.69 99 VAL A C 1
ATOM 806 O O . VAL A 1 99 ? -14.856 6.846 13.752 1.00 97.69 99 VAL A O 1
ATOM 809 N N . LYS A 1 100 ? -14.811 5.178 12.252 1.00 95.56 100 LYS A N 1
ATOM 810 C CA . LYS A 1 100 ? -16.261 4.921 12.256 1.00 95.56 100 LYS A CA 1
ATOM 811 C C . LYS A 1 100 ? -16.559 3.429 12.330 1.00 95.56 100 LYS A C 1
ATOM 813 O O . LYS A 1 100 ? -15.789 2.589 11.860 1.00 95.56 100 LYS A O 1
ATOM 818 N N . ASN A 1 101 ? -17.693 3.102 12.944 1.00 89.38 101 ASN A N 1
ATOM 819 C CA . ASN A 1 101 ? -18.165 1.726 13.003 1.00 89.38 101 ASN A CA 1
ATOM 820 C C . ASN A 1 101 ? -18.649 1.268 11.614 1.00 89.38 101 ASN A C 1
ATOM 822 O O . ASN A 1 101 ? -19.112 2.087 10.824 1.00 89.38 101 ASN A O 1
ATOM 826 N N . GLY A 1 102 ? -18.551 -0.025 11.317 1.00 84.62 102 GLY A N 1
ATOM 827 C CA . GLY A 1 102 ? -18.978 -0.580 10.032 1.00 84.62 102 GLY A CA 1
ATOM 828 C C . GLY A 1 102 ? -18.883 -2.103 9.984 1.00 84.62 102 GLY A C 1
ATOM 829 O O . GLY A 1 102 ? -18.440 -2.736 10.941 1.00 84.62 102 GLY A O 1
ATOM 830 N N . SER A 1 103 ? -19.276 -2.693 8.861 1.00 88.06 103 SER A N 1
ATOM 831 C CA . SER A 1 103 ? -19.081 -4.123 8.615 1.00 88.06 103 SER A CA 1
ATOM 832 C C . SER A 1 103 ? -17.607 -4.457 8.364 1.00 88.06 103 SER A C 1
ATOM 834 O O . SER A 1 103 ? -16.754 -3.567 8.265 1.00 88.06 103 SER A O 1
ATOM 836 N N . GLN A 1 104 ? -17.326 -5.751 8.229 1.00 91.88 104 GLN A N 1
ATOM 837 C CA . GLN A 1 104 ? -16.104 -6.228 7.585 1.00 91.88 104 GLN A CA 1
ATOM 838 C C . GLN A 1 104 ? -16.002 -5.621 6.182 1.00 91.88 104 GLN A C 1
ATOM 840 O O . GLN A 1 104 ? -17.022 -5.391 5.525 1.00 91.88 104 GLN A O 1
ATOM 845 N N . THR A 1 105 ? -14.782 -5.314 5.757 1.00 9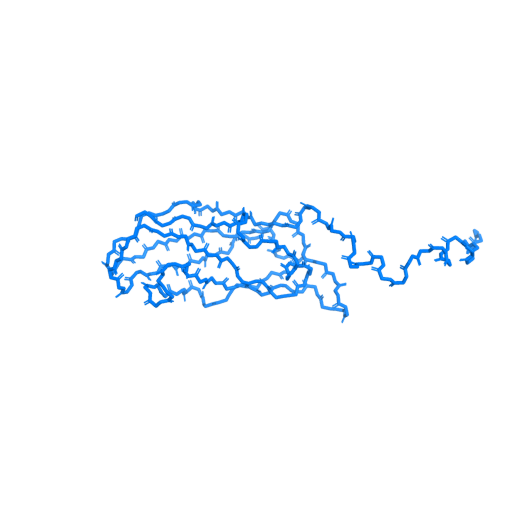5.12 105 THR A N 1
ATOM 846 C CA . THR A 1 105 ? -14.504 -4.632 4.487 1.00 95.12 105 THR A CA 1
ATOM 847 C C . THR A 1 105 ? -13.103 -4.989 4.003 1.00 95.12 105 THR A C 1
ATOM 849 O O . THR A 1 105 ? -12.321 -5.643 4.695 1.00 95.12 105 THR A O 1
ATOM 852 N N . VAL A 1 106 ? -12.765 -4.528 2.807 1.00 96.56 106 VAL A N 1
ATOM 853 C CA . VAL A 1 106 ? -11.414 -4.600 2.258 1.00 96.56 106 VAL A CA 1
ATOM 854 C C . VAL A 1 106 ? -10.874 -3.207 1.981 1.00 96.56 106 VAL A C 1
ATOM 856 O O . VAL A 1 106 ? -11.607 -2.297 1.576 1.00 96.56 106 VAL A O 1
ATOM 859 N N . LEU A 1 107 ? -9.569 -3.054 2.168 1.00 97.44 107 LEU A N 1
ATOM 860 C CA . LEU A 1 107 ? -8.825 -1.889 1.720 1.00 97.44 107 LEU A CA 1
ATOM 861 C C . LEU A 1 107 ? -8.153 -2.215 0.393 1.00 97.44 107 LEU A C 1
ATOM 863 O O . LEU A 1 107 ? -7.438 -3.210 0.278 1.00 97.44 107 LEU A O 1
ATOM 867 N N . ILE A 1 108 ? -8.387 -1.361 -0.593 1.00 97.31 108 ILE A N 1
ATOM 868 C CA . ILE A 1 108 ? -7.890 -1.502 -1.955 1.00 97.31 108 ILE A CA 1
ATOM 869 C C . ILE A 1 108 ? -6.775 -0.473 -2.177 1.00 97.31 108 ILE A C 1
ATOM 871 O O . ILE A 1 108 ? -6.993 0.710 -1.878 1.00 97.31 108 ILE A O 1
ATOM 875 N N . PRO A 1 109 ? -5.597 -0.886 -2.680 1.00 97.50 109 PRO A N 1
ATOM 876 C CA . PRO A 1 109 ? -4.522 0.039 -2.993 1.00 97.50 109 PRO A CA 1
ATOM 877 C C . PRO A 1 109 ? -4.894 0.932 -4.184 1.00 97.50 109 PRO A C 1
ATOM 879 O O . PRO A 1 109 ? -5.599 0.533 -5.106 1.00 97.50 109 PRO A O 1
ATOM 882 N N . ILE A 1 110 ? -4.398 2.162 -4.170 1.00 97.56 110 ILE A N 1
ATOM 883 C CA . ILE A 1 110 ? -4.447 3.105 -5.283 1.00 97.56 110 ILE A CA 1
ATOM 884 C C . ILE A 1 110 ? -3.002 3.439 -5.612 1.00 97.56 110 ILE A C 1
ATOM 886 O O . ILE A 1 110 ? -2.322 4.097 -4.821 1.00 97.56 110 ILE A O 1
ATOM 890 N N . SER A 1 111 ? -2.531 2.965 -6.757 1.00 96.81 111 SER A N 1
ATOM 891 C CA . SER A 1 111 ? -1.132 3.074 -7.155 1.00 96.81 111 SER A CA 1
ATOM 892 C C . SER A 1 111 ? -0.964 4.026 -8.324 1.00 96.81 111 SER A C 1
ATOM 894 O O . SER A 1 111 ? -1.753 4.014 -9.262 1.00 96.81 111 SER A O 1
ATOM 896 N N . ASN A 1 112 ? 0.077 4.851 -8.257 1.00 96.44 112 ASN A N 1
ATOM 897 C CA . ASN A 1 112 ? 0.399 5.822 -9.291 1.00 96.44 112 ASN A CA 1
ATOM 898 C C . ASN A 1 112 ? 1.886 5.735 -9.630 1.00 96.44 112 ASN A C 1
ATOM 900 O O . ASN A 1 112 ? 2.731 5.976 -8.764 1.00 96.44 112 ASN A O 1
ATOM 904 N N . GLY A 1 113 ? 2.187 5.438 -10.894 1.00 94.38 113 GLY A N 1
ATOM 905 C CA . GLY A 1 113 ? 3.547 5.374 -11.417 1.00 94.38 113 GLY A CA 1
ATOM 906 C C . GLY A 1 113 ? 4.174 3.985 -11.349 1.00 94.38 113 GLY A C 1
ATOM 907 O O . GLY A 1 113 ? 3.631 3.040 -10.776 1.00 94.38 113 GLY A O 1
ATOM 908 N N . GLY A 1 114 ? 5.344 3.860 -11.974 1.00 92.06 114 GLY A N 1
ATOM 909 C CA . GLY A 1 114 ? 6.135 2.636 -11.930 1.00 92.06 114 GLY A CA 1
ATOM 910 C C . GLY A 1 114 ? 5.517 1.417 -12.625 1.00 92.06 114 GLY A C 1
ATOM 911 O O . GLY A 1 114 ? 5.952 0.301 -12.355 1.00 92.06 114 GLY A O 1
ATOM 912 N N . GLY A 1 115 ? 4.483 1.609 -13.453 1.00 91.44 115 GLY A N 1
ATOM 913 C CA . GLY A 1 115 ? 3.692 0.538 -14.072 1.00 91.44 115 GLY A CA 1
ATOM 914 C C . GLY A 1 115 ? 2.631 -0.064 -13.142 1.00 91.44 115 GLY A C 1
ATOM 915 O O . GLY A 1 115 ? 1.724 -0.759 -13.605 1.00 91.44 115 GLY A O 1
ATOM 916 N N . PHE A 1 116 ? 2.696 0.236 -11.840 1.00 93.50 116 PHE A N 1
ATOM 917 C CA . PHE A 1 116 ? 1.748 -0.241 -10.831 1.00 93.50 116 PHE A CA 1
ATOM 918 C C . PHE A 1 116 ? 0.350 0.369 -10.981 1.00 93.50 116 PHE A C 1
ATOM 920 O O . PHE A 1 116 ? -0.618 -0.203 -10.495 1.00 93.50 116 PHE A O 1
ATOM 927 N N . ASP A 1 117 ? 0.221 1.485 -11.693 1.00 91.50 117 ASP A N 1
ATOM 928 C CA . ASP A 1 117 ? -1.056 2.081 -12.102 1.00 91.50 117 ASP A CA 1
ATOM 929 C C . ASP A 1 117 ? -1.895 1.162 -13.011 1.00 91.50 117 ASP A C 1
ATOM 931 O O . ASP A 1 117 ? -3.110 1.324 -13.109 1.00 91.50 117 ASP A O 1
ATOM 935 N N . THR A 1 118 ? -1.269 0.156 -13.633 1.00 89.50 118 THR A N 1
ATOM 936 C CA . THR A 1 118 ? -1.945 -0.844 -14.479 1.00 89.50 118 THR A CA 1
ATOM 937 C C . THR A 1 118 ? -2.232 -2.169 -13.763 1.00 89.50 118 THR A C 1
ATOM 939 O O . THR A 1 118 ? -2.869 -3.063 -14.335 1.00 89.50 118 THR A O 1
ATOM 942 N N . VAL A 1 119 ? -1.768 -2.313 -12.516 1.00 90.69 119 VAL A N 1
ATOM 943 C CA . VAL A 1 119 ? -1.983 -3.510 -11.698 1.00 90.69 119 VAL A CA 1
ATOM 944 C C . VAL A 1 119 ? -3.420 -3.491 -11.164 1.00 90.69 119 VAL A C 1
ATOM 946 O O . VAL A 1 119 ? -3.808 -2.516 -10.521 1.00 90.69 119 VAL A O 1
ATOM 949 N N . PRO A 1 120 ? -4.230 -4.546 -11.392 1.00 91.81 120 PRO A N 1
ATOM 950 C CA . PRO A 1 120 ? -5.585 -4.613 -10.851 1.00 91.81 120 PRO A CA 1
ATOM 951 C C . PRO A 1 120 ? -5.559 -4.541 -9.323 1.00 91.81 120 PRO A C 1
ATOM 953 O O . PRO A 1 120 ? -4.989 -5.410 -8.668 1.00 91.81 120 PRO A O 1
ATOM 956 N N . ALA A 1 121 ? -6.164 -3.514 -8.738 1.00 91.88 121 ALA A N 1
ATOM 957 C CA . ALA A 1 121 ? -6.074 -3.287 -7.300 1.00 91.88 121 ALA A CA 1
ATOM 958 C C . ALA A 1 121 ? -6.843 -4.347 -6.487 1.00 91.88 121 ALA A C 1
ATOM 960 O O . ALA A 1 121 ? -6.495 -4.655 -5.349 1.00 91.88 121 ALA A O 1
ATOM 961 N N . GLU A 1 122 ? -7.869 -4.951 -7.087 1.00 92.25 122 GLU A N 1
ATOM 962 C CA . GLU A 1 122 ? -8.758 -5.929 -6.460 1.00 92.25 122 GLU A CA 1
ATOM 963 C C . GLU A 1 122 ? -8.073 -7.257 -6.121 1.00 92.25 122 GLU A C 1
ATOM 965 O O . GLU A 1 122 ? -8.594 -8.004 -5.295 1.00 92.25 122 GLU A O 1
ATOM 970 N N . ILE A 1 123 ? -6.922 -7.560 -6.732 1.00 93.44 123 ILE A N 1
ATOM 971 C CA . ILE A 1 123 ? -6.177 -8.800 -6.457 1.00 93.44 123 ILE A CA 1
ATOM 972 C C . ILE A 1 123 ? -5.190 -8.647 -5.290 1.00 93.44 123 ILE A C 1
ATOM 974 O O . ILE A 1 123 ? -4.643 -9.644 -4.826 1.00 93.44 123 ILE A O 1
ATOM 978 N N . TYR A 1 124 ? -5.004 -7.423 -4.781 1.00 95.56 124 TYR A N 1
ATOM 979 C CA . TYR A 1 124 ? -4.151 -7.120 -3.630 1.00 95.56 124 TYR A CA 1
ATOM 980 C C . TYR A 1 124 ? -4.916 -6.382 -2.515 1.00 95.56 124 TYR A C 1
ATOM 982 O O . TYR A 1 124 ? -4.548 -5.265 -2.151 1.00 95.56 124 TYR A O 1
ATOM 990 N N . PRO A 1 125 ? -5.987 -6.967 -1.946 1.00 97.25 125 PRO A N 1
ATOM 991 C CA . PRO A 1 125 ? -6.685 -6.365 -0.819 1.00 97.25 125 PRO A CA 1
ATOM 992 C C . PRO A 1 125 ? -5.943 -6.599 0.507 1.00 97.25 125 PRO A C 1
ATOM 994 O O . PRO A 1 125 ? -5.306 -7.640 0.713 1.00 97.25 125 PRO A O 1
ATOM 997 N N . ILE A 1 126 ? -6.126 -5.663 1.439 1.00 97.88 126 ILE A N 1
ATOM 998 C CA . ILE A 1 126 ? -5.970 -5.898 2.882 1.00 97.88 126 ILE A CA 1
ATOM 999 C C . ILE A 1 126 ? -7.369 -6.154 3.450 1.00 97.88 126 ILE A C 1
ATOM 1001 O O . ILE A 1 126 ? -8.283 -5.359 3.218 1.00 97.88 126 ILE A O 1
ATOM 1005 N N . TYR A 1 127 ? -7.550 -7.246 4.187 1.00 97.31 127 TYR A N 1
ATOM 1006 C CA . TYR A 1 127 ? -8.838 -7.613 4.776 1.00 97.31 127 TYR A CA 1
ATOM 1007 C C . TYR A 1 127 ? -8.985 -7.011 6.171 1.00 97.31 127 TYR A C 1
ATOM 1009 O O . TYR A 1 127 ? -8.092 -7.159 7.009 1.00 97.31 127 TYR A O 1
ATOM 1017 N N . ILE A 1 128 ? -10.118 -6.351 6.420 1.00 96.19 128 ILE A N 1
ATOM 1018 C CA . ILE A 1 128 ? -10.477 -5.818 7.733 1.00 96.19 128 ILE A CA 1
ATOM 1019 C C . ILE A 1 128 ? -11.682 -6.581 8.276 1.00 96.19 128 ILE A C 1
ATOM 1021 O O . ILE A 1 128 ? -12.773 -6.524 7.698 1.00 96.19 128 ILE A O 1
ATOM 1025 N N . GLU A 1 129 ? -11.462 -7.275 9.391 1.00 89.56 129 GLU A N 1
ATOM 1026 C CA . GLU A 1 129 ? -12.467 -8.073 10.108 1.00 89.56 129 GLU A CA 1
ATOM 1027 C C . GLU A 1 129 ? -13.091 -7.343 11.301 1.00 89.56 129 GLU A C 1
ATOM 1029 O O . GLU A 1 129 ? -12.440 -6.441 11.885 1.00 89.56 129 GLU A O 1
#

Secondary structure (DSSP, 8-state):
-PPPPTHHHHTS-TTHHHH---TT--EEEESSEE---TT-EEEEEEEESSPPP-BTTB--EEEEEEESS-TTSEEEESS-EEE-TTTTTS-EEEEEEE-S----EEEEEEEESTTGGGS-GGGSPEEE-

pLDDT: mean 91.68, std 9.42, range [54.91, 98.69]

Foldseek 3Di:
DDDDDCVVVVPQPPCVVVVPDPPQWDKDWVVLEDEADAQGKDKIWMATSAFFAQDPNDRKKKKAKAWPPDRPQKDKVVRIDMGHRPCRGPTDIIMIHGHDDDDKTWIFMCMDGSSCNVPDRVVRIRTYD

Radius of gyration: 18.42 Å; chains: 1; bounding box: 50×19×57 Å

Sequence (129 aa):
MGKPDDKYFDSIPKDWYLTCRDVMLGFLYYPQTSKIDLNQSAKVEISLITPPHRINGNDTVSIQWKSKDCPDCFTFSPEQLSFNAKNFQEKQTLTITRVKNGSQTVLIPISNGGGFDTVPAEIYPIYIE